Protein AF-A0A358PB25-F1 (afdb_monomer)

pLDDT: mean 92.38, std 7.45, range [61.12, 98.62]

Secondary structure (DSSP, 8-state):
-HHHHHHHHTT---EEEE-EEEETTEEEEEEGGGTEEEEEE---SS--EEE-TTSSPPPPSS---PPP---PPPPPPTT-----------

Structure (mmCIF, N/CA/C/O backbone):
data_AF-A0A358PB25-F1
#
_entry.id   AF-A0A358PB25-F1
#
loop_
_atom_site.group_PDB
_atom_site.id
_atom_site.type_symbol
_atom_site.label_atom_id
_atom_site.label_alt_id
_atom_site.label_comp_id
_atom_site.label_asym_id
_atom_site.label_entity_id
_atom_site.label_seq_id
_atom_site.pdbx_PDB_ins_code
_atom_site.Cartn_x
_atom_site.Cartn_y
_atom_site.Cartn_z
_atom_site.occupancy
_atom_site.B_iso_or_equiv
_atom_site.auth_seq_id
_atom_site.auth_comp_id
_atom_site.auth_asym_id
_atom_site.auth_atom_id
_atom_site.pdbx_PDB_model_num
ATOM 1 N N . ASN A 1 1 ? 9.738 2.569 -5.992 1.00 73.44 1 ASN A N 1
ATOM 2 C CA . ASN A 1 1 ? 8.660 3.100 -6.866 1.00 73.44 1 ASN A CA 1
ATOM 3 C C . ASN A 1 1 ? 7.617 2.027 -7.239 1.00 73.44 1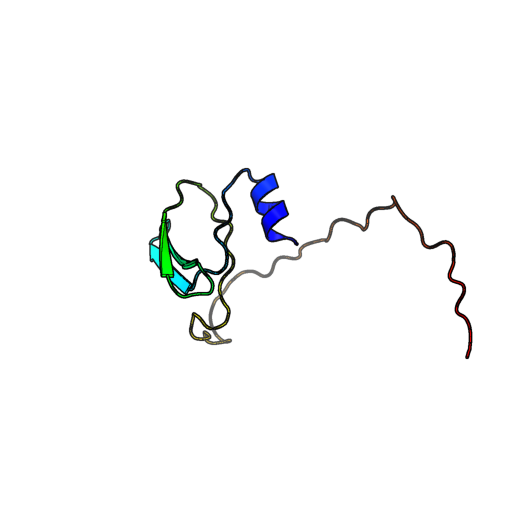 ASN A C 1
ATOM 5 O O . ASN A 1 1 ? 6.890 2.229 -8.204 1.00 73.44 1 ASN A O 1
ATOM 9 N N . VAL A 1 2 ? 7.532 0.903 -6.512 1.00 91.75 2 VAL A N 1
ATOM 10 C CA . VAL A 1 2 ? 6.743 -0.266 -6.940 1.00 91.75 2 VAL A CA 1
ATOM 11 C C . VAL A 1 2 ? 5.248 -0.051 -6.716 1.00 91.75 2 VAL A C 1
ATOM 13 O O . VAL A 1 2 ? 4.478 -0.130 -7.666 1.00 91.75 2 VAL A O 1
ATOM 16 N N . LEU A 1 3 ? 4.836 0.293 -5.489 1.00 95.19 3 LEU A N 1
ATOM 17 C CA . LEU A 1 3 ? 3.408 0.348 -5.157 1.00 95.19 3 LEU A CA 1
ATOM 18 C C . LEU A 1 3 ? 2.596 1.371 -5.965 1.00 95.19 3 LEU A C 1
ATOM 20 O O . LEU A 1 3 ? 1.518 0.985 -6.399 1.00 95.19 3 LEU A O 1
ATOM 24 N N . PRO A 1 4 ? 3.092 2.590 -6.267 1.00 95.31 4 PRO A N 1
ATOM 25 C CA . PRO A 1 4 ? 2.345 3.509 -7.127 1.00 95.31 4 PRO A CA 1
ATOM 26 C C . PRO A 1 4 ? 2.087 2.956 -8.538 1.00 95.31 4 PRO A C 1
ATOM 28 O O . PRO A 1 4 ? 1.063 3.254 -9.144 1.00 95.31 4 PRO A O 1
ATOM 31 N N . ARG A 1 5 ? 3.008 2.140 -9.076 1.00 95.81 5 ARG A N 1
ATOM 32 C CA . ARG A 1 5 ? 2.835 1.488 -10.385 1.00 95.81 5 ARG A CA 1
ATOM 33 C C . ARG A 1 5 ? 1.872 0.310 -10.293 1.00 95.81 5 ARG A C 1
ATOM 35 O O . ARG A 1 5 ? 1.022 0.166 -11.160 1.00 95.81 5 ARG A O 1
ATOM 42 N N . LEU A 1 6 ? 1.983 -0.491 -9.234 1.00 96.06 6 LEU A N 1
ATOM 43 C CA . LEU A 1 6 ? 1.066 -1.596 -8.965 1.00 96.06 6 LEU A CA 1
ATOM 44 C C . LEU A 1 6 ? -0.377 -1.099 -8.801 1.00 96.06 6 LEU A C 1
ATOM 46 O O . LEU A 1 6 ? -1.279 -1.649 -9.419 1.00 96.06 6 LEU A O 1
ATOM 50 N N . SER A 1 7 ? -0.597 -0.045 -8.011 1.00 96.88 7 SER A N 1
ATOM 51 C CA . SER A 1 7 ? -1.935 0.518 -7.801 1.00 96.88 7 SER A CA 1
ATOM 52 C C . SER A 1 7 ? -2.523 1.101 -9.081 1.00 96.88 7 SER A C 1
ATOM 54 O O . SER A 1 7 ? -3.708 0.928 -9.330 1.00 96.88 7 SER A O 1
ATOM 56 N N . ALA A 1 8 ? -1.693 1.739 -9.915 1.00 96.88 8 ALA A N 1
ATOM 57 C CA . ALA A 1 8 ? -2.124 2.226 -11.221 1.00 96.88 8 ALA A CA 1
ATOM 58 C C . ALA A 1 8 ? -2.488 1.077 -12.176 1.00 96.88 8 ALA A C 1
ATOM 60 O O . ALA A 1 8 ? -3.487 1.169 -12.877 1.00 96.88 8 ALA A O 1
ATOM 61 N N . LEU A 1 9 ? -1.710 -0.012 -12.187 1.00 97.00 9 LEU A N 1
ATOM 62 C CA . LEU A 1 9 ? -1.988 -1.189 -13.019 1.00 97.00 9 LEU A CA 1
ATOM 63 C C . LEU A 1 9 ? -3.301 -1.881 -12.628 1.00 97.00 9 LEU A C 1
ATOM 65 O O . LEU A 1 9 ? -4.006 -2.390 -13.492 1.00 97.00 9 LEU A O 1
ATOM 69 N N . LEU A 1 10 ? -3.609 -1.906 -11.331 1.00 97.69 10 LEU A N 1
ATOM 70 C CA . LEU A 1 10 ? -4.834 -2.497 -10.793 1.00 97.69 10 LEU A CA 1
ATOM 71 C C . LEU A 1 10 ? -6.035 -1.537 -10.803 1.00 97.69 10 LEU A C 1
ATOM 73 O O . LEU A 1 10 ? -7.124 -1.971 -10.447 1.00 97.69 10 LEU A O 1
ATOM 77 N N . ASP A 1 11 ? -5.839 -0.270 -11.180 1.00 97.12 11 ASP A N 1
ATOM 78 C CA . ASP A 1 11 ? -6.840 0.804 -11.099 1.00 97.12 11 ASP A CA 1
ATOM 79 C C . ASP A 1 11 ? -7.488 0.933 -9.705 1.00 97.12 11 ASP A C 1
ATOM 81 O O . ASP A 1 11 ? -8.706 0.961 -9.546 1.00 97.12 11 ASP A O 1
ATOM 85 N N . VAL A 1 12 ? -6.653 0.978 -8.660 1.00 97.88 12 VAL A N 1
ATOM 86 C CA . VAL A 1 12 ? -7.098 1.133 -7.263 1.00 97.88 12 VAL A CA 1
ATOM 87 C C . VAL A 1 12 ? -6.368 2.270 -6.561 1.00 97.88 12 VAL A C 1
ATOM 89 O O . VAL A 1 12 ? -5.231 2.624 -6.899 1.00 97.88 12 VAL A O 1
ATOM 92 N N . GLN A 1 13 ? -6.985 2.826 -5.517 1.00 97.06 13 GLN A N 1
ATOM 93 C CA . GLN A 1 13 ? -6.336 3.854 -4.715 1.00 97.06 13 GLN A CA 1
ATOM 94 C C . GLN A 1 13 ? -5.309 3.233 -3.758 1.00 97.06 13 GLN A C 1
ATOM 96 O O . GLN A 1 13 ? -5.643 2.456 -2.865 1.00 97.06 13 GLN A O 1
ATOM 101 N N . GLN A 1 14 ? -4.043 3.642 -3.875 1.00 97.12 14 GLN A N 1
ATOM 102 C CA . GLN A 1 14 ? -3.040 3.301 -2.869 1.00 97.12 14 GLN A CA 1
ATOM 103 C C . GLN A 1 14 ? -3.293 4.061 -1.554 1.00 97.12 14 GLN A C 1
ATOM 105 O O . GLN A 1 14 ? -3.363 5.294 -1.538 1.00 97.12 14 GLN A O 1
ATOM 110 N N . ILE A 1 15 ? -3.290 3.343 -0.427 1.00 97.44 15 ILE A N 1
ATOM 111 C CA . ILE A 1 15 ? -3.311 3.927 0.922 1.00 97.44 15 ILE A CA 1
ATOM 112 C C . ILE A 1 15 ? -1.921 3.772 1.547 1.00 97.44 15 ILE A C 1
ATOM 114 O O . ILE A 1 15 ? -1.552 2.720 2.059 1.00 97.44 15 ILE A O 1
ATOM 118 N N . SER A 1 16 ? -1.106 4.820 1.474 1.00 95.75 16 SER A N 1
ATOM 119 C CA . SER A 1 16 ? 0.263 4.787 1.996 1.00 95.75 16 SER A CA 1
ATOM 120 C C . SER A 1 16 ? 0.362 5.119 3.487 1.00 95.75 16 SER A C 1
ATOM 122 O O . SER A 1 16 ? -0.433 5.886 4.027 1.00 95.75 16 SER A O 1
ATOM 124 N N . GLU A 1 17 ? 1.406 4.596 4.123 1.00 95.94 17 GLU A N 1
ATOM 125 C CA . GLU A 1 17 ? 1.856 4.937 5.475 1.00 95.94 17 GLU A CA 1
ATOM 126 C C . GLU A 1 17 ? 0.797 4.728 6.559 1.00 95.94 17 GLU A C 1
ATOM 128 O O . GLU A 1 17 ? 0.680 5.551 7.473 1.00 95.94 17 GLU A O 1
ATOM 133 N N . ILE A 1 18 ? 0.020 3.645 6.471 1.00 98.00 18 ILE A N 1
ATOM 134 C CA . ILE A 1 18 ? -0.971 3.357 7.506 1.00 98.00 18 ILE A CA 1
ATOM 135 C C . ILE A 1 18 ? -0.283 3.115 8.849 1.00 98.00 18 ILE A C 1
ATOM 137 O O . ILE A 1 18 ? 0.818 2.558 8.924 1.00 98.00 18 ILE A O 1
ATOM 141 N N . THR A 1 19 ? -0.956 3.548 9.907 1.00 97.94 19 THR A N 1
ATOM 142 C CA . THR A 1 19 ? -0.526 3.365 11.294 1.00 97.94 19 THR A CA 1
ATOM 143 C C . THR A 1 19 ? -1.513 2.545 12.112 1.00 97.94 19 THR A C 1
ATOM 145 O O . THR A 1 19 ? -1.206 2.185 13.237 1.00 97.94 19 THR A O 1
ATOM 148 N N . GLU A 1 20 ? -2.702 2.268 11.575 1.00 98.25 20 GLU A N 1
ATOM 149 C CA . GLU A 1 20 ? -3.727 1.461 12.235 1.00 98.25 20 GLU A CA 1
ATOM 150 C C . GLU A 1 20 ? -4.640 0.830 11.178 1.00 98.25 20 GLU A C 1
ATOM 152 O O . GLU A 1 20 ? -4.989 1.481 10.185 1.00 98.25 20 GLU A O 1
ATOM 157 N N . VAL A 1 21 ? -5.054 -0.415 11.416 1.00 98.12 21 VAL A N 1
ATOM 158 C CA . VAL A 1 21 ? -6.126 -1.093 10.677 1.00 98.12 21 VAL A CA 1
ATOM 159 C C . VAL A 1 21 ? -7.362 -1.084 11.574 1.00 98.12 21 VAL A C 1
ATOM 161 O O . VAL A 1 21 ? -7.344 -1.686 12.643 1.00 98.12 21 VAL A O 1
ATOM 164 N N . VAL A 1 22 ? -8.414 -0.372 11.165 1.00 98.50 22 VAL A N 1
ATOM 165 C CA . VAL A 1 22 ? -9.666 -0.250 11.937 1.00 98.50 22 VAL A CA 1
ATOM 166 C C . VAL A 1 22 ? -10.632 -1.380 11.574 1.00 98.50 22 VAL A C 1
ATOM 168 O O . VAL A 1 22 ? -11.291 -1.945 12.442 1.00 98.50 22 VAL A O 1
ATOM 171 N N . SER A 1 23 ? -10.706 -1.713 10.286 1.00 98.19 23 SER A N 1
ATOM 172 C CA . SER A 1 23 ? -11.462 -2.838 9.727 1.00 98.19 23 SER A CA 1
ATOM 173 C C . SER A 1 23 ? -10.807 -3.293 8.420 1.00 98.19 23 SER A C 1
ATOM 175 O O . SER A 1 23 ? -9.828 -2.699 7.973 1.00 98.19 23 SER A O 1
ATOM 177 N N . GLU A 1 24 ? -11.366 -4.324 7.785 1.00 97.44 24 GLU A N 1
ATOM 178 C CA . GLU A 1 24 ? -10.924 -4.848 6.481 1.00 97.44 24 GLU A CA 1
ATOM 179 C C . GLU A 1 24 ? -10.755 -3.763 5.399 1.00 97.44 24 GLU A C 1
ATOM 181 O O . GLU A 1 24 ? -9.868 -3.842 4.550 1.00 97.44 24 GLU A O 1
ATOM 186 N N . ASP A 1 25 ? -11.590 -2.726 5.440 1.00 98.06 25 ASP A N 1
ATOM 187 C CA . ASP A 1 25 ? -11.661 -1.675 4.430 1.00 98.06 25 ASP A CA 1
ATOM 188 C C . ASP A 1 25 ? -11.329 -0.270 4.955 1.00 98.06 25 ASP A C 1
ATOM 190 O O . ASP A 1 25 ? -11.374 0.688 4.179 1.00 98.06 25 ASP A O 1
ATOM 194 N N . THR A 1 26 ? -10.987 -0.133 6.241 1.00 98.62 26 THR A N 1
ATOM 195 C CA . THR A 1 26 ? -10.805 1.164 6.906 1.00 98.62 26 THR A CA 1
ATOM 196 C C . THR A 1 26 ? -9.487 1.232 7.674 1.00 98.62 26 THR A C 1
ATOM 198 O O . THR A 1 26 ? -9.184 0.389 8.517 1.00 98.62 26 THR A O 1
ATOM 201 N N . PHE A 1 27 ? -8.720 2.294 7.431 1.00 98.62 27 PHE A N 1
ATOM 202 C CA . PHE A 1 27 ? -7.353 2.462 7.926 1.00 98.62 27 PHE A CA 1
ATOM 203 C C . PHE A 1 27 ? -7.136 3.870 8.471 1.00 98.62 27 PHE A C 1
ATOM 205 O O . PHE A 1 27 ? -7.781 4.818 8.017 1.00 98.62 27 PHE A O 1
ATOM 212 N N . LYS A 1 28 ? -6.184 4.037 9.392 1.00 98.50 28 LYS A N 1
ATOM 213 C CA . LYS A 1 28 ? -5.698 5.368 9.776 1.00 98.50 28 LYS A CA 1
ATOM 214 C C . LYS A 1 28 ? -4.317 5.632 9.212 1.00 98.50 28 LYS A C 1
ATOM 216 O O . LYS A 1 28 ? -3.457 4.751 9.213 1.00 98.50 28 LYS A O 1
ATOM 221 N N . ARG A 1 29 ? -4.092 6.869 8.773 1.00 98.00 29 ARG A N 1
ATOM 222 C CA . ARG A 1 29 ? -2.780 7.342 8.325 1.00 98.00 29 ARG A CA 1
ATOM 223 C C . ARG A 1 29 ? -2.526 8.796 8.733 1.00 98.00 29 ARG A C 1
ATOM 225 O O . ARG A 1 29 ? -3.465 9.595 8.749 1.00 98.00 29 ARG A O 1
ATOM 232 N N . PRO A 1 30 ? -1.271 9.174 9.013 1.00 97.12 30 PRO A N 1
ATOM 233 C CA . PRO A 1 30 ? -0.904 10.560 9.233 1.00 97.12 30 PRO A CA 1
ATOM 234 C C . PRO A 1 30 ? -0.980 11.359 7.929 1.00 97.12 30 PRO A C 1
ATOM 236 O O . PRO A 1 30 ? -0.623 10.878 6.849 1.00 97.12 30 PRO A O 1
ATOM 239 N N . ILE A 1 31 ? -1.399 12.611 8.059 1.00 96.06 31 ILE A N 1
ATOM 240 C CA . ILE A 1 31 ? -1.342 13.652 7.030 1.00 96.06 31 ILE A CA 1
ATOM 241 C C . ILE A 1 31 ? -0.743 14.923 7.652 1.00 96.06 31 ILE A C 1
ATOM 243 O O . ILE A 1 31 ? -0.561 14.991 8.868 1.00 96.06 31 ILE A O 1
ATOM 247 N N . TYR A 1 32 ? -0.371 15.910 6.830 1.00 95.31 32 TYR A N 1
ATOM 248 C CA . TYR A 1 32 ? 0.249 17.163 7.302 1.00 95.31 32 TYR A CA 1
ATOM 249 C C . TYR A 1 32 ? 1.438 16.931 8.251 1.00 95.31 32 TYR A C 1
ATOM 251 O O . TYR A 1 32 ? 1.465 17.423 9.380 1.00 95.31 32 TYR A O 1
ATOM 259 N N . ALA A 1 33 ? 2.394 16.108 7.809 1.00 92.06 33 ALA A N 1
ATOM 260 C CA . ALA A 1 33 ? 3.570 15.713 8.590 1.00 92.06 33 ALA A CA 1
ATOM 261 C C . ALA A 1 33 ? 3.248 15.076 9.963 1.00 92.06 33 ALA A C 1
ATOM 263 O O . ALA A 1 33 ? 4.055 15.138 10.883 1.00 92.06 33 ALA A O 1
ATOM 264 N N . GLY A 1 34 ? 2.076 14.444 10.099 1.00 92.50 34 GLY A N 1
ATOM 265 C CA . GLY A 1 34 ? 1.665 13.739 11.317 1.00 92.50 34 GLY A CA 1
ATOM 266 C C . GLY A 1 34 ? 0.884 14.584 12.318 1.00 92.50 34 GLY A C 1
ATOM 267 O O . GLY A 1 34 ? 0.485 14.060 13.351 1.00 92.50 34 GLY A O 1
ATOM 268 N N . SER A 1 35 ? 0.611 15.854 12.011 1.00 96.62 35 SER A N 1
ATOM 269 C CA . SER A 1 35 ? -0.211 16.715 12.875 1.00 96.62 35 SER A CA 1
ATOM 270 C C . SER A 1 35 ? -1.697 16.348 12.864 1.00 96.62 35 SER A C 1
ATOM 272 O O . SER A 1 35 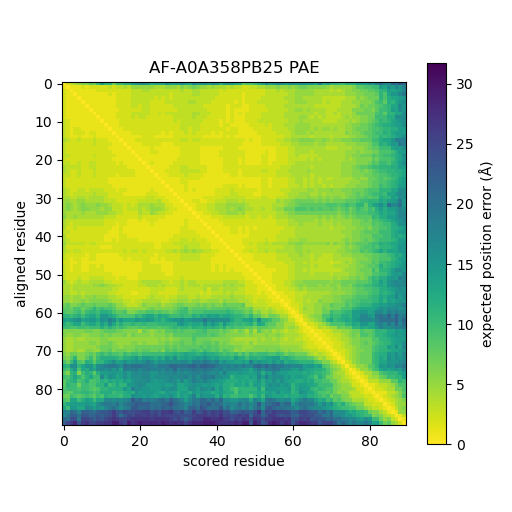? -2.423 16.680 13.799 1.00 96.62 35 SER A O 1
ATOM 274 N N . CYS A 1 36 ? -2.164 15.647 11.829 1.00 97.56 36 CYS A N 1
ATOM 275 C CA . CYS A 1 36 ? -3.522 15.122 11.761 1.00 97.56 36 CYS A CA 1
ATOM 276 C C . CYS A 1 36 ? -3.503 13.650 11.357 1.00 97.56 36 CYS A C 1
ATOM 278 O O . CYS A 1 36 ? -2.650 13.211 10.581 1.00 97.56 36 CYS A O 1
ATOM 280 N N . ILE A 1 37 ? -4.492 12.905 11.847 1.00 97.94 37 ILE A N 1
ATOM 281 C CA . ILE A 1 37 ? -4.712 11.506 11.493 1.00 97.94 37 ILE A CA 1
ATOM 282 C C . ILE A 1 37 ? -6.002 11.418 10.686 1.00 97.94 37 ILE A C 1
ATOM 284 O O . ILE A 1 37 ? -7.068 11.802 11.163 1.00 97.94 37 ILE A O 1
ATOM 288 N N . ALA A 1 38 ? -5.897 10.921 9.459 1.00 98.25 38 ALA A N 1
ATOM 289 C CA . ALA A 1 38 ? -7.041 10.663 8.604 1.00 98.25 38 ALA A CA 1
ATOM 290 C C . ALA A 1 38 ? -7.503 9.216 8.776 1.00 98.25 38 ALA A C 1
ATOM 292 O O . ALA A 1 38 ? -6.683 8.299 8.716 1.00 98.25 38 ALA A O 1
ATOM 293 N N . THR A 1 39 ? -8.812 9.025 8.916 1.00 98.50 39 THR A N 1
ATOM 294 C CA . THR A 1 39 ? -9.464 7.723 8.752 1.00 98.50 39 THR A CA 1
ATOM 295 C C . THR A 1 39 ? -9.913 7.601 7.301 1.00 98.50 39 THR A C 1
ATOM 297 O O . THR A 1 39 ? -10.690 8.424 6.820 1.00 98.50 39 THR A O 1
ATOM 300 N N . VAL A 1 40 ? -9.412 6.592 6.597 1.00 98.19 40 VAL A N 1
ATOM 301 C CA . VAL A 1 40 ? -9.660 6.364 5.173 1.00 98.19 40 VAL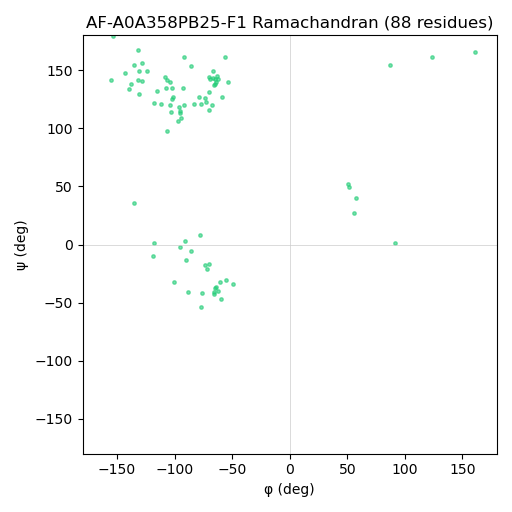 A CA 1
ATOM 302 C C . VAL A 1 40 ? -10.369 5.031 5.012 1.00 98.19 40 VAL A C 1
ATOM 304 O O . VAL A 1 40 ? -9.831 4.000 5.411 1.00 98.19 40 VAL A O 1
ATOM 307 N N . LYS A 1 41 ? -11.554 5.058 4.402 1.00 98.44 41 LYS A N 1
ATOM 308 C CA . LYS A 1 41 ? -12.285 3.870 3.967 1.00 98.44 41 LYS A CA 1
ATOM 309 C C . LYS A 1 41 ? -12.115 3.707 2.458 1.00 98.44 41 LYS A C 1
ATOM 311 O O . LYS A 1 41 ? -12.402 4.651 1.725 1.00 98.44 41 LYS A O 1
ATOM 316 N N . SER A 1 42 ? -11.655 2.547 1.994 1.00 98.06 42 SER A N 1
ATOM 317 C CA . SER A 1 42 ? -11.562 2.236 0.560 1.00 98.06 42 SER A CA 1
ATOM 318 C C . SER A 1 42 ? -12.688 1.297 0.145 1.00 98.06 42 SER A C 1
ATOM 320 O O . SER A 1 42 ? -12.981 0.327 0.840 1.00 98.06 42 SER A O 1
ATOM 322 N N . ASN A 1 43 ? -13.261 1.544 -1.029 1.00 97.50 43 ASN A N 1
ATOM 323 C CA . ASN A 1 43 ? -14.266 0.670 -1.638 1.00 97.50 43 ASN A CA 1
ATOM 324 C C . ASN A 1 43 ? -13.655 -0.330 -2.640 1.00 97.50 43 ASN A C 1
ATOM 326 O O . ASN A 1 43 ? -14.379 -1.154 -3.187 1.00 97.50 43 ASN A O 1
ATOM 330 N N . ASP A 1 44 ? -12.341 -0.269 -2.877 1.00 97.94 44 ASP A N 1
ATOM 331 C CA . ASP A 1 44 ? -11.650 -1.129 -3.843 1.00 97.94 44 ASP A CA 1
ATOM 332 C C . ASP A 1 44 ? -11.607 -2.580 -3.357 1.00 97.94 44 ASP A C 1
ATOM 334 O O . ASP A 1 44 ? -11.401 -2.828 -2.173 1.00 97.94 44 ASP A O 1
ATOM 338 N N . VAL A 1 45 ? -11.742 -3.563 -4.243 1.00 96.25 45 VAL A N 1
ATOM 339 C CA . VAL A 1 45 ? -11.669 -4.977 -3.827 1.00 96.25 45 VAL A CA 1
ATOM 340 C C . VAL A 1 45 ? -10.264 -5.330 -3.321 1.00 96.25 45 VAL A C 1
ATOM 342 O O . VAL A 1 45 ? -10.116 -5.972 -2.284 1.00 96.25 45 VAL A O 1
ATOM 345 N N . THR A 1 46 ? -9.224 -4.856 -4.011 1.00 97.31 46 THR A N 1
ATOM 346 C CA . THR A 1 46 ? -7.823 -5.085 -3.636 1.00 97.31 46 THR A CA 1
ATOM 347 C C . THR A 1 46 ? -7.249 -3.851 -2.955 1.00 97.31 46 THR A C 1
ATOM 349 O O . THR A 1 46 ? -7.282 -2.755 -3.513 1.00 97.31 46 THR A O 1
ATOM 352 N N . LYS A 1 47 ? -6.666 -4.017 -1.762 1.00 97.56 47 LYS A N 1
ATOM 353 C CA . LYS A 1 47 ? -6.033 -2.916 -1.024 1.00 97.56 47 LYS A CA 1
ATOM 354 C C . LYS A 1 47 ? -4.531 -2.875 -1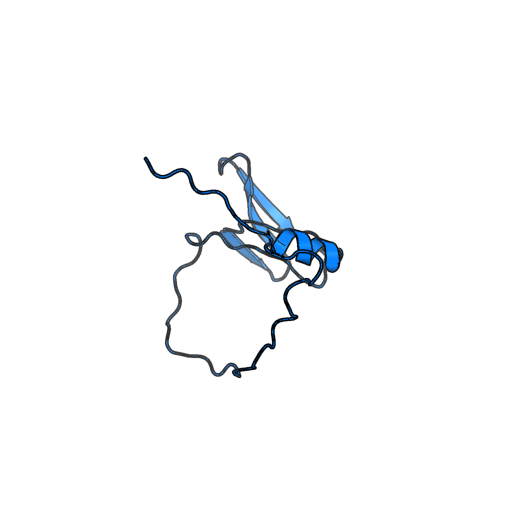.288 1.00 97.56 47 LYS A C 1
ATOM 356 O O . LYS A 1 47 ? -3.796 -3.760 -0.858 1.00 97.56 47 LYS A O 1
ATOM 361 N N . VAL A 1 48 ? -4.055 -1.823 -1.954 1.00 97.75 48 VAL A N 1
ATOM 362 C CA . VAL A 1 48 ? -2.612 -1.568 -2.103 1.00 97.75 48 VAL A CA 1
ATOM 363 C C . VAL A 1 48 ? -2.167 -0.617 -0.995 1.00 97.75 48 VAL A C 1
ATOM 365 O O . VAL A 1 48 ? -2.517 0.564 -0.996 1.00 97.75 48 VAL A O 1
ATOM 368 N N . ILE A 1 49 ? -1.407 -1.136 -0.030 1.00 97.44 49 ILE A N 1
ATOM 369 C CA . ILE A 1 49 ? -1.090 -0.436 1.221 1.00 97.44 49 ILE A CA 1
ATOM 370 C C . ILE A 1 49 ? 0.420 -0.431 1.477 1.00 97.44 49 ILE A C 1
ATOM 372 O O . ILE A 1 49 ? 1.091 -1.436 1.256 1.00 97.44 49 ILE A O 1
ATOM 376 N N . THR A 1 50 ? 0.957 0.684 1.990 1.00 96.94 50 THR A N 1
ATOM 377 C CA . THR A 1 50 ? 2.241 0.661 2.720 1.00 96.94 50 THR A CA 1
ATOM 378 C C . THR A 1 50 ? 2.002 0.888 4.204 1.00 96.94 50 THR A C 1
ATOM 380 O O . THR A 1 50 ? 1.129 1.668 4.587 1.00 96.94 50 THR A O 1
ATOM 383 N N . VAL A 1 51 ? 2.788 0.212 5.036 1.00 96.31 51 VAL A N 1
ATOM 384 C CA . VAL A 1 51 ? 2.693 0.280 6.496 1.00 96.31 51 VAL A CA 1
ATOM 385 C C . VAL A 1 51 ? 3.882 1.061 7.039 1.00 96.31 51 VAL A C 1
ATOM 387 O O . VAL A 1 51 ? 5.022 0.813 6.640 1.00 96.31 51 VAL A O 1
ATOM 390 N N . ARG A 1 52 ? 3.633 1.985 7.972 1.00 95.69 52 ARG A N 1
ATOM 391 C CA . ARG A 1 52 ? 4.713 2.641 8.712 1.00 95.69 52 ARG A CA 1
ATOM 392 C C . ARG A 1 52 ? 5.386 1.611 9.617 1.00 95.69 52 ARG A C 1
ATOM 394 O O . ARG A 1 52 ? 4.748 1.083 10.521 1.00 95.69 52 ARG A O 1
ATOM 401 N N . ALA A 1 53 ? 6.682 1.385 9.421 1.00 93.19 53 ALA A N 1
ATOM 402 C CA . ALA A 1 53 ? 7.427 0.327 10.110 1.00 93.19 53 ALA A CA 1
ATOM 403 C C . ALA A 1 53 ? 7.346 0.379 11.650 1.00 93.19 53 ALA A C 1
ATOM 405 O O . ALA A 1 53 ? 7.386 -0.656 12.297 1.00 93.19 53 ALA A O 1
ATOM 406 N N . THR A 1 54 ? 7.211 1.568 12.241 1.00 94.19 54 THR A N 1
ATOM 407 C CA . THR A 1 54 ? 7.150 1.756 13.702 1.00 94.19 54 THR A CA 1
ATOM 408 C C . THR A 1 54 ? 5.734 1.713 14.279 1.00 94.19 54 THR A C 1
ATOM 410 O O . THR A 1 54 ? 5.559 2.033 15.450 1.00 94.19 54 THR A O 1
ATOM 413 N N . ALA A 1 55 ? 4.708 1.455 13.465 1.00 95.38 55 ALA A N 1
ATOM 414 C CA . ALA A 1 55 ? 3.317 1.554 13.906 1.00 95.38 55 ALA A CA 1
ATOM 415 C C . ALA A 1 55 ? 2.749 0.251 14.483 1.00 95.38 55 ALA A C 1
ATOM 417 O O . ALA A 1 55 ? 1.687 0.282 15.096 1.00 95.38 55 ALA A O 1
ATOM 418 N N . PHE A 1 56 ? 3.439 -0.873 14.287 1.00 94.50 56 PHE A N 1
ATOM 419 C CA . PHE A 1 56 ? 3.009 -2.187 14.746 1.00 94.50 56 PHE A CA 1
ATOM 420 C C . PHE A 1 56 ? 4.162 -2.881 15.455 1.00 94.50 56 PHE A C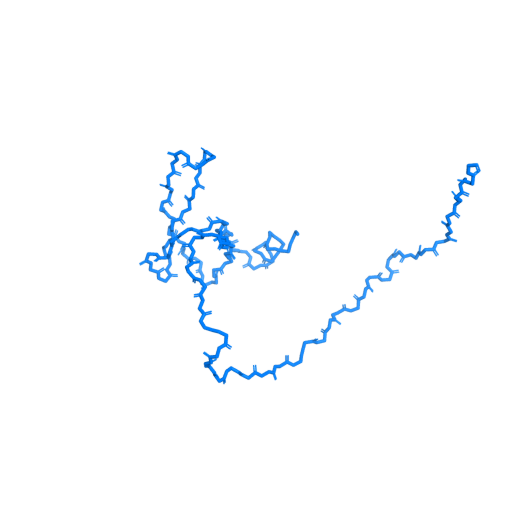 1
ATOM 422 O O . PHE A 1 56 ? 5.312 -2.776 15.020 1.00 94.50 56 PHE A O 1
ATOM 429 N N . ASP A 1 57 ? 3.840 -3.597 16.527 1.00 94.69 57 ASP A N 1
ATOM 430 C CA . ASP A 1 57 ? 4.819 -4.424 17.214 1.00 94.69 57 ASP A CA 1
ATOM 431 C C . ASP A 1 57 ? 5.284 -5.564 16.295 1.00 94.69 57 ASP A C 1
ATOM 433 O O . ASP A 1 57 ? 4.482 -6.124 15.536 1.00 94.69 57 ASP A O 1
ATOM 437 N N . PRO A 1 58 ? 6.575 -5.929 16.344 1.00 91.38 58 PRO A N 1
ATOM 438 C CA . PRO A 1 58 ? 7.064 -7.086 15.618 1.00 91.38 58 PRO A CA 1
ATOM 439 C C . PRO A 1 58 ? 6.376 -8.357 16.124 1.00 91.38 58 PRO A C 1
ATOM 441 O O . PRO A 1 58 ? 6.148 -8.537 17.320 1.00 91.38 58 PRO A O 1
ATOM 444 N N . VAL A 1 59 ? 6.077 -9.264 15.199 1.00 89.62 59 VAL A N 1
ATOM 445 C CA . VAL A 1 59 ? 5.563 -10.601 15.514 1.00 89.62 59 VAL A CA 1
ATOM 446 C C . VAL A 1 59 ? 6.712 -11.604 15.638 1.00 89.62 59 VAL A C 1
ATOM 448 O O . VAL A 1 59 ? 7.817 -11.350 15.160 1.00 89.62 59 VAL A O 1
ATOM 451 N N . SER A 1 60 ? 6.446 -12.742 16.283 1.00 91.00 60 SER A N 1
ATOM 452 C CA . SER A 1 60 ? 7.391 -13.862 16.373 1.00 91.00 60 SER A CA 1
ATOM 453 C C . SER A 1 60 ? 7.869 -14.301 14.984 1.00 91.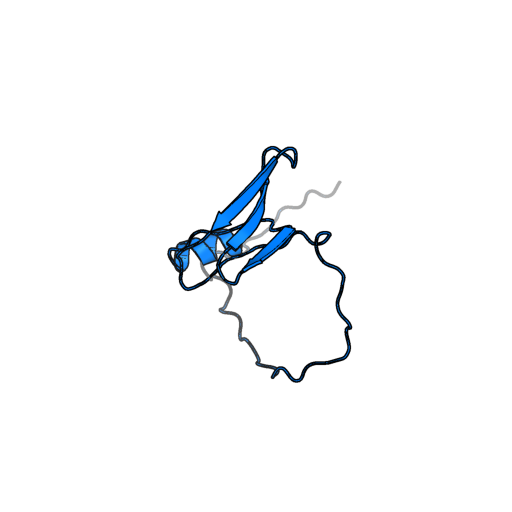00 60 SER A C 1
ATOM 455 O O . SER A 1 60 ? 7.075 -14.394 14.049 1.00 91.00 60 SER A O 1
ATOM 457 N N . ASP A 1 61 ? 9.159 -14.611 1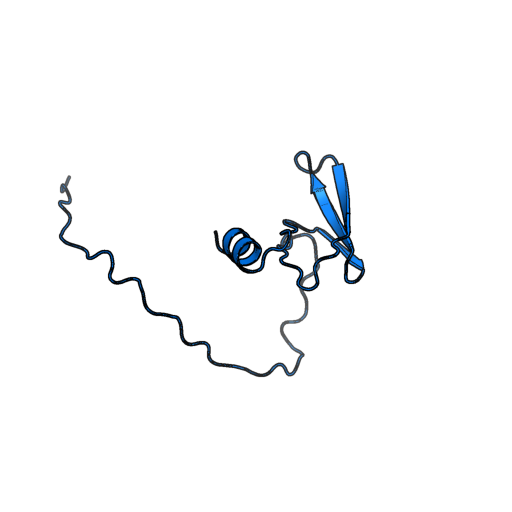4.876 1.00 86.00 61 ASP A N 1
ATOM 458 C CA . ASP A 1 61 ? 9.780 -15.238 13.703 1.00 86.00 61 ASP A CA 1
ATOM 459 C C . ASP A 1 61 ? 9.426 -16.730 13.573 1.00 86.00 61 ASP A C 1
ATOM 461 O O . ASP A 1 61 ? 9.555 -17.322 12.502 1.00 86.00 61 ASP A O 1
ATOM 465 N N . SER A 1 62 ? 8.949 -17.332 14.663 1.00 85.62 62 SER A N 1
ATOM 466 C CA . SER A 1 62 ? 8.453 -18.701 14.722 1.00 85.62 62 SER A CA 1
ATOM 467 C C . SER A 1 62 ? 6.922 -18.747 14.718 1.00 85.62 62 SER A C 1
ATOM 469 O O . SER A 1 62 ? 6.258 -18.002 15.445 1.00 85.62 62 SER A O 1
ATOM 471 N N . GLY A 1 63 ? 6.366 -19.650 13.906 1.00 81.62 63 GLY A N 1
ATOM 472 C CA . GLY A 1 63 ? 4.924 -19.828 13.715 1.00 81.62 63 GLY A CA 1
ATOM 473 C C . GLY A 1 63 ? 4.500 -19.689 12.248 1.00 81.62 63 GLY A C 1
ATOM 474 O O . GLY A 1 63 ? 5.227 -19.148 11.424 1.00 81.62 63 GLY A O 1
ATOM 475 N N . GLY A 1 64 ? 3.312 -20.198 11.914 1.00 84.06 64 GLY A N 1
ATOM 476 C CA . GLY A 1 64 ? 2.780 -20.193 10.546 1.00 84.06 64 GLY A CA 1
ATOM 477 C C . GLY A 1 64 ? 3.212 -21.397 9.700 1.00 84.06 64 GLY A C 1
ATOM 478 O O . GLY A 1 64 ? 4.225 -22.042 9.948 1.00 84.06 64 GLY A O 1
ATOM 479 N N . SER A 1 65 ? 2.396 -21.726 8.700 1.00 88.88 65 SER A N 1
ATOM 480 C CA . SER A 1 65 ? 2.596 -22.863 7.788 1.00 88.88 65 SER A CA 1
ATOM 481 C C . SER A 1 65 ? 2.349 -2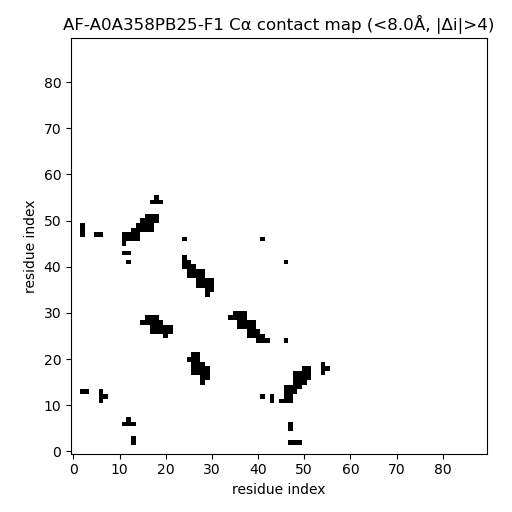2.454 6.334 1.00 88.88 65 SER A C 1
ATOM 483 O O . SER A 1 65 ? 1.753 -23.204 5.562 1.00 88.88 65 SER A O 1
ATOM 485 N N . ALA A 1 66 ? 2.728 -21.221 5.985 1.00 90.62 66 ALA A N 1
ATOM 486 C CA . ALA A 1 66 ? 2.558 -20.698 4.637 1.00 90.62 66 ALA A CA 1
ATOM 487 C C . ALA A 1 66 ? 3.438 -21.483 3.643 1.00 90.62 66 ALA A C 1
ATOM 489 O O . ALA A 1 66 ? 4.593 -21.784 3.961 1.00 90.62 66 ALA A O 1
ATOM 490 N N . PRO A 1 67 ? 2.916 -21.830 2.457 1.00 93.31 67 PRO A N 1
ATOM 491 C CA . PRO A 1 67 ? 3.699 -22.513 1.437 1.00 93.31 67 PRO A CA 1
ATOM 492 C C . PRO A 1 67 ? 4.813 -21.607 0.898 1.00 93.31 67 PRO A C 1
ATOM 494 O O . PRO A 1 67 ? 4.669 -20.386 0.835 1.00 93.31 67 PRO A O 1
ATOM 497 N N . ILE A 1 68 ? 5.925 -22.221 0.487 1.00 92.69 68 ILE A N 1
ATOM 498 C CA . ILE A 1 68 ? 7.007 -21.534 -0.224 1.00 92.69 68 ILE A CA 1
ATOM 499 C C . ILE A 1 68 ? 6.791 -21.750 -1.718 1.00 92.69 68 ILE A C 1
ATOM 501 O O . ILE A 1 68 ? 6.841 -22.882 -2.199 1.00 92.69 68 ILE A O 1
ATOM 505 N N . GLU A 1 69 ? 6.589 -20.658 -2.447 1.00 95.00 69 GLU A N 1
ATOM 506 C CA . GLU A 1 69 ? 6.418 -20.664 -3.898 1.00 95.00 69 GLU A CA 1
ATOM 507 C C . GLU A 1 69 ? 7.578 -19.921 -4.561 1.00 95.00 69 GLU A C 1
ATOM 509 O O . GLU A 1 69 ? 7.964 -18.826 -4.145 1.00 95.00 69 GLU A O 1
ATOM 514 N N . ALA A 1 70 ? 8.165 -20.526 -5.594 1.00 93.81 70 ALA A N 1
ATOM 515 C CA . ALA A 1 70 ? 9.221 -19.889 -6.366 1.00 93.81 70 ALA A CA 1
ATOM 516 C C . ALA A 1 70 ? 8.612 -18.885 -7.352 1.00 93.81 70 ALA A C 1
ATOM 518 O O . ALA A 1 70 ? 7.766 -19.247 -8.167 1.00 93.81 70 ALA A O 1
ATOM 519 N N . VAL A 1 71 ? 9.086 -17.638 -7.317 1.00 91.38 71 VAL A N 1
ATOM 520 C CA . VAL A 1 71 ? 8.709 -16.600 -8.284 1.00 91.38 71 VAL A CA 1
ATOM 521 C C . VAL A 1 71 ? 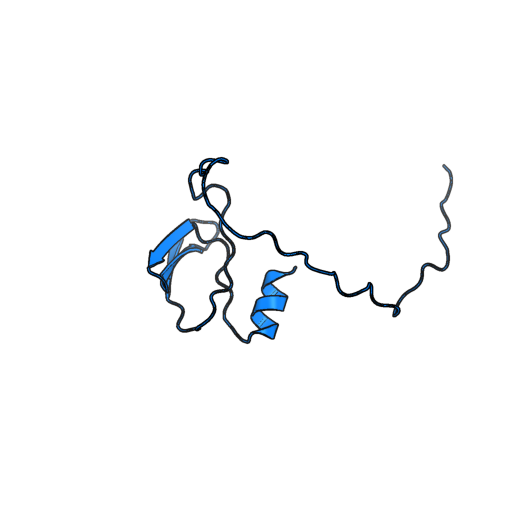9.861 -16.402 -9.261 1.00 91.38 71 VAL A C 1
ATOM 523 O O . VAL A 1 71 ? 10.972 -16.058 -8.858 1.00 91.38 71 VAL A O 1
ATOM 526 N N . THR A 1 72 ? 9.611 -16.625 -10.550 1.00 91.31 72 THR A N 1
ATOM 527 C CA . THR A 1 72 ? 10.589 -16.331 -11.602 1.00 91.31 72 THR A CA 1
ATOM 528 C C . THR A 1 72 ? 10.488 -14.851 -11.971 1.00 91.31 72 THR A C 1
ATOM 530 O O . THR A 1 72 ? 9.409 -14.415 -12.369 1.00 91.31 72 THR A O 1
ATOM 533 N N . PRO A 1 73 ? 11.563 -14.054 -11.835 1.00 83.25 73 PRO A N 1
ATOM 534 C CA . PRO A 1 73 ? 11.536 -12.671 -12.284 1.00 83.25 73 PRO A CA 1
ATOM 535 C C . PRO A 1 73 ? 11.383 -12.630 -13.804 1.00 83.25 73 PRO A C 1
ATOM 537 O O . PRO A 1 73 ? 12.035 -13.391 -14.523 1.00 83.25 73 PRO A O 1
ATOM 540 N N . GLU A 1 74 ? 10.551 -11.716 -14.295 1.00 78.12 74 GLU A N 1
ATOM 541 C CA . GLU A 1 74 ? 10.596 -11.356 -15.708 1.00 78.12 74 GLU A CA 1
ATOM 542 C C . GLU A 1 74 ? 11.956 -10.707 -16.005 1.00 78.12 74 GLU A C 1
ATOM 544 O O . GLU A 1 74 ? 12.513 -9.986 -15.169 1.00 78.12 74 GLU A O 1
ATOM 549 N N . GLY A 1 75 ? 12.529 -11.041 -17.163 1.00 77.94 75 GLY A N 1
ATOM 550 C CA . GLY A 1 75 ? 13.870 -10.614 -17.554 1.00 77.94 75 GLY A CA 1
ATOM 551 C C . GLY A 1 75 ? 14.051 -9.095 -17.534 1.00 77.94 75 GLY A C 1
ATOM 552 O O . GLY A 1 75 ? 13.097 -8.316 -17.564 1.00 77.94 75 GLY A O 1
ATOM 553 N N . VAL A 1 76 ? 15.309 -8.660 -17.491 1.00 80.25 76 VAL A N 1
ATOM 554 C CA . VAL A 1 76 ? 15.639 -7.240 -17.649 1.00 80.25 76 VAL A CA 1
ATOM 555 C C . VAL A 1 76 ? 15.286 -6.818 -19.074 1.00 80.25 76 VAL A C 1
ATOM 557 O O . VAL A 1 76 ? 15.447 -7.585 -20.014 1.00 80.25 76 VAL A O 1
ATOM 560 N N . SER A 1 77 ? 14.786 -5.595 -19.228 1.00 80.88 77 SER A N 1
ATOM 561 C CA . SER A 1 77 ? 14.496 -5.024 -20.541 1.00 80.88 77 SER A CA 1
ATOM 562 C C . SER A 1 77 ? 15.751 -4.970 -21.420 1.00 80.88 77 SER A C 1
ATOM 564 O O . SER A 1 77 ? 16.740 -4.347 -21.036 1.00 80.88 77 SER A O 1
ATOM 566 N N . ASP A 1 78 ? 15.669 -5.521 -22.634 1.00 86.19 78 ASP A N 1
ATOM 567 C CA . ASP A 1 78 ? 16.740 -5.466 -23.644 1.00 86.19 78 ASP A CA 1
ATOM 568 C C . ASP A 1 78 ? 16.811 -4.108 -24.376 1.00 86.19 78 ASP A C 1
ATOM 570 O O . ASP A 1 78 ? 17.536 -3.946 -25.357 1.00 86.19 78 ASP A O 1
ATOM 574 N N . LEU A 1 79 ? 16.049 -3.105 -23.917 1.00 90.00 79 LEU A N 1
ATOM 575 C CA . LEU A 1 79 ? 15.989 -1.778 -24.541 1.00 90.00 79 LEU A CA 1
ATOM 576 C C . LEU A 1 79 ? 17.270 -0.953 -24.360 1.00 90.00 79 LEU A C 1
ATOM 578 O O . LEU A 1 79 ? 17.450 0.046 -25.055 1.00 90.00 79 LEU A O 1
ATOM 582 N N . SER A 1 80 ? 18.142 -1.327 -23.423 1.00 88.94 80 SER A N 1
ATOM 583 C CA . SER A 1 80 ? 19.398 -0.621 -23.176 1.00 88.94 80 SER A CA 1
ATOM 584 C C . SER A 1 80 ? 20.540 -1.594 -22.940 1.00 88.94 80 SER A C 1
ATOM 586 O O . SER A 1 80 ? 20.394 -2.550 -22.181 1.00 88.94 80 SER A O 1
ATOM 588 N N . SER A 1 81 ? 21.698 -1.289 -23.517 1.00 87.88 81 SER A N 1
ATOM 589 C CA . SER A 1 81 ? 22.948 -1.998 -23.269 1.00 87.88 81 SER A CA 1
ATOM 590 C C . SER A 1 81 ? 24.029 -1.029 -22.798 1.00 87.88 81 SER A C 1
ATOM 592 O O . SER A 1 81 ? 24.044 0.152 -23.150 1.00 87.88 81 SER A O 1
ATOM 594 N N . PHE A 1 82 ? 24.938 -1.529 -21.965 1.00 87.81 82 PHE A N 1
ATOM 595 C CA . PHE A 1 82 ? 26.134 -0.790 -21.587 1.00 87.81 82 PHE A CA 1
ATOM 596 C C . PHE A 1 82 ? 27.102 -0.749 -22.776 1.00 87.81 82 PHE A C 1
ATOM 598 O O . PHE A 1 82 ? 27.489 -1.798 -23.288 1.00 87.81 82 PHE A O 1
ATOM 605 N N . VAL A 1 83 ? 27.486 0.454 -23.212 1.00 90.81 83 VAL A N 1
ATOM 606 C CA . VAL A 1 83 ? 28.401 0.655 -24.354 1.00 90.81 83 VAL A CA 1
ATOM 607 C C . VAL A 1 83 ? 29.835 0.952 -23.892 1.00 90.81 83 VAL A C 1
ATOM 609 O O . VAL A 1 83 ? 30.786 0.539 -24.548 1.00 90.81 83 VAL A O 1
ATOM 612 N N . GLY A 1 84 ? 30.008 1.626 -22.753 1.00 89.75 84 GLY A N 1
ATOM 613 C CA . GLY A 1 84 ? 31.309 1.983 -22.184 1.00 89.75 84 GLY A CA 1
ATOM 614 C C . GLY A 1 84 ? 31.200 3.125 -21.171 1.00 89.75 84 GLY A C 1
ATOM 615 O O . GLY A 1 84 ? 30.177 3.804 -21.109 1.00 89.75 84 GLY A O 1
ATOM 616 N N . GLU A 1 85 ? 32.256 3.340 -20.386 1.00 87.12 85 GLU A N 1
ATOM 617 C CA . GLU A 1 85 ? 32.389 4.452 -19.436 1.00 87.12 85 GLU A CA 1
ATOM 618 C C . GLU A 1 85 ? 33.832 4.986 -19.482 1.00 87.12 85 GLU A C 1
ATOM 620 O O . GLU A 1 85 ? 34.781 4.200 -19.463 1.00 87.12 85 GLU A O 1
ATOM 625 N N . GLU A 1 86 ? 34.010 6.309 -19.542 1.00 82.69 86 GLU A N 1
ATOM 626 C CA . GLU A 1 86 ? 35.319 6.951 -19.369 1.00 82.69 86 GLU A CA 1
ATOM 627 C C . GLU A 1 86 ? 35.470 7.428 -17.923 1.00 82.69 86 GLU A C 1
ATOM 629 O O . GLU A 1 86 ? 34.879 8.425 -17.509 1.00 82.69 86 GLU A O 1
ATOM 634 N N . ILE A 1 87 ? 36.288 6.716 -17.148 1.00 84.81 87 ILE A N 1
ATOM 635 C CA . ILE A 1 87 ? 36.615 7.091 -15.771 1.00 84.81 87 ILE A CA 1
ATOM 636 C C . ILE A 1 87 ? 37.927 7.880 -15.777 1.00 84.81 87 ILE A C 1
ATOM 638 O O . ILE A 1 87 ? 38.991 7.333 -16.078 1.00 84.81 87 ILE A O 1
ATOM 642 N N . ALA A 1 88 ? 37.871 9.158 -15.400 1.00 72.06 88 ALA A N 1
ATOM 643 C CA . ALA A 1 88 ? 39.071 9.954 -15.163 1.00 72.06 88 ALA A CA 1
ATOM 644 C C . ALA A 1 88 ? 39.769 9.468 -13.882 1.00 72.06 88 ALA A C 1
ATOM 646 O O . ALA A 1 88 ? 39.218 9.566 -12.784 1.00 72.06 88 ALA A O 1
ATOM 647 N N . LYS A 1 89 ? 40.989 8.937 -14.017 1.00 61.12 89 LYS A N 1
ATOM 648 C CA . LYS A 1 89 ? 41.874 8.705 -12.870 1.00 61.12 89 LYS A CA 1
ATOM 649 C C . LYS A 1 89 ? 42.427 10.048 -12.392 1.00 61.12 89 LYS A C 1
ATOM 651 O O . LYS A 1 89 ? 42.993 10.786 -13.194 1.00 61.12 89 LYS A O 1
ATOM 656 N N . SER A 1 90 ? 42.236 10.322 -11.103 1.00 66.81 90 SER A N 1
ATOM 657 C CA . SER A 1 90 ? 42.846 11.429 -10.354 1.00 66.81 90 SER A CA 1
ATOM 658 C C . SER A 1 90 ? 44.366 11.377 -10.377 1.00 66.81 90 SER A C 1
ATOM 660 O O . SER A 1 90 ? 44.885 10.248 -10.199 1.00 66.81 90 SER A O 1
#

Sequence (90 aa):
NVLPRLSALLDVQQISEITEVVSEDTFKRPIYAGSCIATVKSNDVTKVITVRATAFDPVSDSGGSAPIEAVTPEGVSDLSSFVGEEIAKS

Foldseek 3Di:
DPLVVVCVVLVFDAAEAFLDDPDPFWTWHADPVNPDIDIDGGPDPDYRYYYNPPSDDDDDPDDDDDDDDDDDDDDDDPPDDDPDDDDDDD

Mean predicted aligned error: 6.77 Å

Nearest PDB structures (foldseek):
  1efv-assembly1_A  TM=8.046E-01  e=2.053E-06  Homo sapiens
  1t9g-assembly1_R  TM=8.327E-01  e=3.264E-06  Homo sapiens
  1efp-assembly2_C  TM=7.102E-01  e=3.726E-06  Paracoccus denitrificans
  2a1t-assembly1_R  TM=8.082E-01  e=3.105E-05  Homo sapiens
  5ow0-assembly1_A  TM=6.730E-01  e=3.484E-02  Geobacter metallireducens GS-15

Solvent-accessible surface area (backbone atoms only — not comparable to full-atom values): 6243 Å² total; per-residue (Å²): 125,61,65,72,51,52,20,59,74,68,73,38,78,66,47,64,47,28,53,43,78,79,49,100,49,28,33,29,25,64,39,82,94,58,80,40,74,45,79,48,74,57,90,58,91,66,83,46,69,41,71,38,81,88,52,57,83,86,74,75,92,70,79,86,83,79,84,89,78,90,80,80,78,79,77,82,72,85,89,67,77,92,89,81,82,90,78,84,82,130

Radius of gyration: 19.99 Å; Cα contacts (8 Å, |Δi|>4): 89; chains: 1; bounding box: 57×40×42 Å